Protein AF-A0A3D5D376-F1 (afdb_monomer_lite)

pLDDT: mean 80.41, std 18.82, range [37.81, 97.75]

Radius of gyration: 19.06 Å; chains: 1; bounding box: 31×36×79 Å

Foldseek 3Di:
DDDPPDPPPPPDPPDLAAPAAPDVQKGKFKKWKQDPVRDIFIWMWIARNVQQKTKTWTCDDPLHTKIKIKHFPAFDDADDDPDDPDDDDQDFDQPTKTWMWIFIDDPNDRFWTKIWIWTFTANPDRYHTFTFTKIWIQGPVRDTMIMTTDHD

Structure (mmCIF, N/CA/C/O backbone):
data_AF-A0A3D5D376-F1
#
_entry.id   AF-A0A3D5D376-F1
#
loop_
_atom_site.group_PDB
_atom_site.id
_atom_site.type_symbol
_atom_site.label_atom_id
_atom_site.label_alt_id
_atom_site.label_comp_id
_atom_site.label_asym_id
_atom_site.label_entity_id
_atom_site.label_seq_id
_atom_site.pdbx_PDB_ins_code
_atom_site.Cartn_x
_atom_site.Cartn_y
_atom_site.Cartn_z
_atom_site.occupancy
_atom_site.B_iso_or_equiv
_atom_site.auth_seq_id
_atom_site.auth_comp_id
_atom_site.auth_asym_id
_atom_site.auth_atom_id
_atom_site.pdbx_PDB_model_num
ATOM 1 N N . MET A 1 1 ? 10.642 1.152 -61.790 1.00 44.62 1 MET A N 1
ATOM 2 C CA . MET A 1 1 ? 11.315 0.657 -60.567 1.00 44.62 1 MET A CA 1
ATOM 3 C C . MET A 1 1 ? 11.741 1.846 -59.717 1.00 44.62 1 MET A C 1
ATOM 5 O O . MET A 1 1 ? 12.279 2.781 -60.286 1.00 44.62 1 MET A O 1
ATOM 9 N N . LYS A 1 2 ? 11.541 1.737 -58.393 1.00 44.62 2 LYS A N 1
ATOM 10 C CA . LYS A 1 2 ? 12.034 2.604 -57.300 1.00 44.62 2 LYS A CA 1
ATOM 11 C C . LYS A 1 2 ? 11.352 3.970 -57.130 1.00 44.62 2 LYS A C 1
ATOM 13 O O . LYS A 1 2 ? 11.760 4.940 -57.741 1.00 44.62 2 LYS A O 1
ATOM 18 N N . ASN A 1 3 ? 10.353 4.014 -56.243 1.00 42.44 3 ASN A N 1
ATOM 19 C CA . ASN A 1 3 ? 10.099 5.130 -55.314 1.00 42.44 3 ASN A CA 1
ATOM 20 C C . ASN A 1 3 ? 9.052 4.710 -54.266 1.00 42.44 3 ASN A C 1
ATOM 22 O O . ASN A 1 3 ? 7.953 5.244 -54.200 1.00 42.44 3 ASN A O 1
ATOM 26 N N . LEU A 1 4 ? 9.386 3.698 -53.461 1.00 47.09 4 LEU A N 1
ATOM 27 C CA . LEU A 1 4 ? 8.522 3.200 -52.382 1.00 47.09 4 LEU A CA 1
ATOM 28 C C . LEU A 1 4 ? 9.339 2.966 -51.099 1.00 47.09 4 LEU A C 1
ATOM 30 O O . LEU A 1 4 ? 9.273 1.909 -50.487 1.00 47.09 4 LEU A O 1
ATOM 34 N N . GLY A 1 5 ? 10.210 3.920 -50.756 1.00 47.53 5 GLY A N 1
ATOM 35 C CA . GLY A 1 5 ? 11.268 3.701 -49.761 1.00 47.53 5 GLY A CA 1
ATOM 36 C C . GLY A 1 5 ? 11.420 4.766 -48.680 1.00 47.53 5 GLY A C 1
ATOM 37 O O . GLY A 1 5 ? 12.464 4.786 -48.046 1.00 47.53 5 GLY A O 1
ATOM 38 N N . VAL A 1 6 ? 10.451 5.669 -48.477 1.00 48.50 6 VAL A N 1
ATOM 39 C CA . VAL A 1 6 ? 10.615 6.769 -47.492 1.00 48.50 6 VAL A CA 1
ATOM 40 C C . VAL A 1 6 ? 9.419 6.932 -46.537 1.00 48.50 6 VAL A C 1
ATOM 42 O O . VAL A 1 6 ? 9.438 7.771 -45.649 1.00 48.50 6 VAL A O 1
ATOM 45 N N . LEU A 1 7 ? 8.398 6.075 -46.624 1.00 41.75 7 LEU A N 1
ATOM 46 C CA . LEU A 1 7 ? 7.202 6.152 -45.766 1.00 41.75 7 LEU A CA 1
ATOM 47 C C . LEU A 1 7 ? 7.160 5.102 -44.643 1.00 41.75 7 LEU A C 1
ATOM 49 O O . LEU A 1 7 ? 6.105 4.843 -44.081 1.00 41.75 7 LEU A O 1
ATOM 53 N N . PHE A 1 8 ? 8.311 4.520 -44.290 1.00 42.66 8 PHE A N 1
ATOM 54 C CA . PHE A 1 8 ? 8.435 3.543 -43.195 1.00 42.66 8 PHE A CA 1
ATOM 55 C C . PHE A 1 8 ? 9.268 4.040 -42.002 1.00 42.66 8 PHE A C 1
ATOM 57 O O . PHE A 1 8 ? 9.640 3.254 -41.139 1.00 42.66 8 PHE A O 1
ATOM 64 N N . ALA A 1 9 ? 9.557 5.344 -41.932 1.00 44.47 9 ALA A N 1
ATOM 65 C CA . ALA A 1 9 ? 10.378 5.933 -40.869 1.00 44.47 9 ALA A CA 1
ATOM 66 C C . ALA A 1 9 ? 9.590 6.777 -39.844 1.00 44.47 9 ALA A C 1
ATOM 68 O O . ALA A 1 9 ? 10.200 7.398 -38.982 1.00 44.47 9 ALA A O 1
ATOM 69 N N . VAL A 1 10 ? 8.251 6.819 -39.913 1.00 45.31 10 VAL A N 1
ATOM 70 C CA . VAL A 1 10 ? 7.439 7.766 -39.110 1.00 45.31 10 VAL A CA 1
ATOM 71 C C . VAL A 1 10 ? 6.480 7.085 -38.113 1.00 45.31 10 VAL A C 1
ATOM 73 O O . VAL A 1 10 ? 5.807 7.767 -37.353 1.00 45.31 10 VAL A O 1
ATOM 76 N N . VAL A 1 11 ? 6.441 5.748 -38.012 1.00 42.16 11 VAL A N 1
ATOM 77 C CA . VAL A 1 11 ? 5.446 5.051 -37.156 1.00 42.16 11 VAL A CA 1
ATOM 78 C C . VAL A 1 11 ? 6.066 3.969 -36.260 1.00 42.16 11 VAL A C 1
ATOM 80 O O . VAL A 1 11 ? 5.558 2.859 -36.180 1.00 42.16 11 VAL A O 1
ATOM 83 N N . LEU A 1 12 ? 7.185 4.257 -35.587 1.00 43.09 12 LEU A N 1
ATOM 84 C CA . LEU A 1 12 ? 7.771 3.320 -34.604 1.00 43.09 12 LEU A CA 1
ATOM 85 C C . LEU A 1 12 ? 8.247 3.963 -33.289 1.00 43.09 12 LEU A C 1
ATOM 87 O O . LEU A 1 12 ? 8.945 3.320 -32.514 1.00 43.09 12 LEU A O 1
ATOM 91 N N . VAL A 1 13 ? 7.851 5.205 -32.987 1.00 44.69 13 VAL A N 1
ATOM 92 C CA . VAL A 1 13 ? 8.274 5.898 -31.743 1.00 44.69 13 VAL A CA 1
ATOM 93 C C . VAL A 1 13 ? 7.099 6.208 -30.799 1.00 44.69 13 VAL A C 1
ATOM 95 O O . VAL A 1 13 ? 7.254 6.890 -29.794 1.00 44.69 13 VAL A O 1
ATOM 98 N N . LEU A 1 14 ? 5.906 5.673 -31.071 1.00 45.06 14 LEU A N 1
ATOM 99 C CA . LEU A 1 14 ? 4.695 5.933 -30.284 1.00 45.06 14 LEU A CA 1
ATOM 100 C C . LEU A 1 14 ? 4.071 4.636 -29.754 1.00 45.06 14 LEU A C 1
ATOM 102 O O . LEU A 1 14 ? 2.992 4.279 -30.200 1.00 45.06 14 LEU A O 1
ATOM 106 N N . SER A 1 15 ? 4.734 3.934 -28.826 1.00 44.91 15 SER A N 1
ATOM 107 C CA . SER A 1 15 ? 4.069 3.002 -27.879 1.00 44.91 15 SER A CA 1
ATOM 108 C C . SER A 1 15 ? 5.063 2.265 -26.966 1.00 44.91 15 SER A C 1
ATOM 110 O O . SER A 1 15 ? 5.012 1.047 -26.832 1.00 44.91 15 SER A O 1
ATOM 112 N N . GLY A 1 16 ? 6.004 2.984 -26.351 1.00 45.19 16 GLY A N 1
ATOM 113 C CA . GLY A 1 16 ? 6.850 2.433 -25.281 1.00 45.19 16 GLY A CA 1
ATOM 114 C C . GLY A 1 16 ? 6.385 2.822 -23.877 1.00 45.19 16 GLY A C 1
ATOM 115 O O . GLY A 1 16 ? 7.131 2.648 -22.921 1.00 45.19 16 GLY A O 1
ATOM 116 N N . CYS A 1 17 ? 5.206 3.435 -23.741 1.00 54.09 17 CYS A N 1
ATOM 117 C CA . CYS A 1 17 ? 4.689 3.820 -22.437 1.00 54.09 17 CYS A CA 1
ATOM 118 C C . CYS A 1 17 ? 4.095 2.578 -21.776 1.00 54.09 17 CYS A C 1
ATOM 120 O O . CYS A 1 17 ? 3.090 2.041 -22.239 1.00 54.09 17 CYS A O 1
ATOM 122 N N . SER A 1 18 ? 4.729 2.126 -20.700 1.00 60.78 18 SER A N 1
ATOM 123 C CA . SER A 1 18 ? 4.144 1.187 -19.749 1.00 60.78 18 SER A CA 1
ATOM 124 C C . SER A 1 18 ? 2.707 1.599 -19.438 1.00 60.78 18 SER A C 1
ATOM 126 O O . SER A 1 18 ? 2.457 2.746 -19.065 1.00 60.78 18 SER A O 1
ATOM 128 N N . VAL A 1 19 ? 1.755 0.672 -19.593 1.00 71.88 19 VAL A N 1
ATOM 129 C CA . VAL A 1 19 ? 0.311 0.978 -19.502 1.00 71.88 19 VAL A CA 1
ATOM 130 C C . VAL A 1 19 ? -0.102 1.537 -18.144 1.00 71.88 19 VAL A C 1
ATOM 132 O O . VAL A 1 19 ? -1.181 2.102 -17.995 1.00 71.88 19 VAL A O 1
ATOM 135 N N . ASN A 1 20 ? 0.761 1.379 -17.147 1.00 82.12 20 ASN A N 1
ATOM 136 C CA . ASN A 1 20 ? 0.512 1.789 -15.787 1.00 82.12 20 ASN A CA 1
ATOM 137 C C . ASN A 1 20 ? 1.445 2.906 -15.293 1.00 82.12 20 ASN A C 1
ATOM 139 O O . ASN A 1 20 ? 1.392 3.254 -14.116 1.00 82.12 20 ASN A O 1
ATOM 143 N N . MET A 1 21 ? 2.281 3.487 -16.157 1.00 84.81 21 MET A N 1
ATOM 144 C CA . MET A 1 21 ? 3.110 4.639 -15.804 1.00 84.81 21 MET A CA 1
ATOM 145 C C . MET A 1 21 ? 2.293 5.927 -15.865 1.00 84.81 21 MET A C 1
ATOM 147 O O . MET A 1 21 ? 1.751 6.294 -16.904 1.00 84.81 21 MET A O 1
ATOM 151 N N . VAL A 1 22 ? 2.236 6.633 -14.739 1.00 86.12 22 VAL A N 1
ATOM 152 C CA . VAL A 1 22 ? 1.518 7.910 -14.605 1.00 86.12 22 VAL A CA 1
ATOM 153 C C . VAL A 1 22 ? 2.447 9.088 -14.902 1.00 86.12 22 VAL A C 1
ATOM 155 O O . VAL A 1 22 ? 2.040 10.090 -15.480 1.00 86.12 22 VAL A O 1
ATOM 158 N N . LYS A 1 23 ? 3.718 8.963 -14.516 1.00 86.31 23 LYS A N 1
ATOM 159 C CA . LYS A 1 23 ? 4.819 9.872 -14.861 1.00 86.31 23 LYS A CA 1
ATOM 160 C C . LYS A 1 23 ? 6.118 9.073 -14.861 1.00 86.31 23 LYS A C 1
ATOM 162 O O . LYS A 1 23 ? 6.149 7.977 -14.312 1.00 86.31 23 LYS A O 1
ATOM 167 N N . LEU A 1 24 ? 7.186 9.606 -15.449 1.00 84.25 24 LEU A N 1
ATOM 168 C CA . LEU A 1 24 ? 8.468 8.900 -15.512 1.00 84.25 24 LEU A CA 1
ATOM 169 C C . LEU A 1 24 ? 8.904 8.407 -14.119 1.00 84.25 24 LEU A C 1
ATOM 171 O O . LEU A 1 24 ? 8.991 9.197 -13.179 1.00 84.25 24 LEU A O 1
ATOM 175 N N . GLY A 1 25 ? 9.146 7.099 -14.003 1.00 83.12 25 GLY A N 1
ATOM 176 C CA . GLY A 1 25 ? 9.539 6.453 -12.749 1.00 83.12 25 GLY A CA 1
ATOM 177 C C . GLY A 1 25 ? 8.406 6.241 -11.742 1.00 83.12 25 GLY A C 1
ATOM 178 O O . GLY A 1 25 ? 8.675 5.696 -10.676 1.00 83.12 25 GLY A O 1
ATOM 179 N N . VAL A 1 26 ? 7.163 6.631 -12.059 1.00 88.69 26 VAL A N 1
ATOM 180 C CA . VAL A 1 26 ? 6.001 6.446 -11.182 1.00 88.69 26 VAL A CA 1
ATOM 181 C C . VAL A 1 26 ? 4.882 5.668 -11.849 1.00 88.69 26 VAL A C 1
ATOM 183 O O . VAL A 1 26 ? 4.338 6.063 -12.883 1.00 88.69 26 VAL A O 1
ATOM 186 N N . TYR A 1 27 ? 4.492 4.591 -11.185 1.00 88.50 27 TYR A N 1
ATOM 187 C CA . TYR A 1 27 ? 3.589 3.579 -11.702 1.00 88.50 27 TYR A CA 1
ATOM 188 C C . TYR A 1 27 ? 2.401 3.397 -10.770 1.00 88.50 27 TYR A C 1
ATOM 190 O O . TYR A 1 27 ? 2.539 3.504 -9.555 1.00 88.50 27 TYR A O 1
ATOM 198 N N . LYS A 1 28 ? 1.231 3.116 -11.333 1.00 91.38 28 LYS A N 1
ATOM 199 C CA . LYS A 1 28 ? 0.016 2.790 -10.591 1.00 91.38 28 LYS A CA 1
ATOM 200 C C . LYS A 1 28 ? -0.215 1.285 -10.631 1.00 91.38 28 LYS A C 1
ATOM 202 O O . LYS A 1 28 ? -0.135 0.670 -11.690 1.00 91.38 28 LYS A O 1
ATOM 207 N N . ASN A 1 29 ? -0.526 0.689 -9.491 1.00 90.81 29 ASN A N 1
ATOM 208 C CA . ASN A 1 29 ? -0.924 -0.707 -9.387 1.00 90.81 29 ASN A CA 1
ATOM 209 C C . ASN A 1 29 ? -2.181 -0.858 -8.517 1.00 90.81 29 ASN A C 1
ATOM 211 O O . ASN A 1 29 ? -2.582 0.083 -7.828 1.00 90.81 29 ASN A O 1
ATOM 215 N N . LYS A 1 30 ? -2.823 -2.027 -8.561 1.00 92.25 30 LYS A N 1
ATOM 216 C CA . LYS A 1 30 ? -3.944 -2.358 -7.677 1.00 92.25 30 LYS A CA 1
ATOM 217 C C . LYS A 1 30 ? -3.447 -2.819 -6.309 1.00 92.25 30 LYS A C 1
ATOM 219 O O . LYS A 1 30 ? -2.388 -3.435 -6.189 1.00 92.25 30 LYS A O 1
ATOM 224 N N . ALA A 1 31 ? -4.254 -2.528 -5.298 1.00 94.69 31 ALA A N 1
ATOM 225 C CA . ALA A 1 31 ? -4.094 -3.023 -3.941 1.00 94.69 31 ALA A CA 1
ATOM 226 C C . ALA A 1 31 ? -5.415 -3.636 -3.459 1.00 94.69 31 ALA A C 1
ATOM 228 O O . ALA A 1 31 ? -6.492 -3.251 -3.915 1.00 94.69 31 ALA A O 1
ATOM 229 N N . GLN A 1 32 ? -5.336 -4.580 -2.532 1.00 96.50 32 GLN A N 1
ATOM 230 C CA . GLN A 1 32 ? -6.481 -5.167 -1.842 1.00 96.50 32 GLN A CA 1
ATOM 231 C C . GLN A 1 32 ? -6.266 -5.062 -0.340 1.00 96.50 32 GLN A C 1
ATOM 233 O O . GLN A 1 32 ? -5.188 -5.389 0.145 1.00 96.50 32 GLN A O 1
ATOM 238 N N . LEU A 1 33 ? -7.292 -4.628 0.382 1.00 97.00 33 LEU A N 1
ATOM 239 C CA . LEU A 1 33 ? -7.366 -4.656 1.836 1.00 97.00 33 LEU A CA 1
ATOM 240 C C . LEU A 1 33 ? -8.448 -5.664 2.222 1.00 97.00 33 LEU A C 1
ATOM 242 O O . LEU A 1 33 ? -9.568 -5.585 1.719 1.00 97.00 33 LEU A O 1
ATOM 246 N N . ILE A 1 34 ? -8.125 -6.615 3.089 1.00 96.50 34 ILE A N 1
ATOM 247 C CA . ILE A 1 34 ? -9.060 -7.662 3.510 1.00 96.50 34 ILE A CA 1
ATOM 248 C C . ILE A 1 34 ? -9.588 -7.281 4.890 1.00 96.50 34 ILE A C 1
ATOM 250 O O . ILE A 1 34 ? -8.839 -7.264 5.865 1.00 96.50 34 ILE A O 1
ATOM 254 N N . GLY A 1 35 ? -10.870 -6.925 4.959 1.00 93.44 35 GLY A N 1
ATOM 255 C CA . GLY A 1 35 ? -11.527 -6.523 6.197 1.00 93.44 35 GLY A CA 1
ATOM 256 C C . GLY A 1 35 ? -11.578 -7.648 7.237 1.00 93.44 35 GLY A C 1
ATOM 257 O O . GLY A 1 35 ? -11.418 -8.821 6.895 1.00 93.44 35 GLY A O 1
ATOM 258 N N . PRO A 1 36 ? -11.853 -7.323 8.516 1.00 90.44 36 PRO A N 1
ATOM 259 C CA . PRO A 1 36 ? -11.997 -8.327 9.577 1.00 90.44 36 PRO A CA 1
ATOM 260 C C . PRO A 1 36 ? -13.099 -9.364 9.308 1.00 90.44 36 PRO A C 1
ATOM 262 O O . PRO A 1 36 ? -13.065 -10.465 9.847 1.00 90.44 36 PRO A O 1
ATOM 265 N N . ASP A 1 37 ? -14.088 -8.985 8.504 1.00 92.12 37 ASP A N 1
ATOM 266 C CA . ASP A 1 37 ? -15.215 -9.796 8.046 1.00 92.12 37 ASP A CA 1
ATOM 267 C C . ASP A 1 37 ? -14.893 -10.631 6.792 1.00 92.12 37 ASP A C 1
ATOM 269 O O . ASP A 1 37 ? -15.740 -11.383 6.318 1.00 92.12 37 ASP A O 1
ATOM 273 N N . GLY A 1 38 ? -13.679 -10.505 6.247 1.00 93.06 38 GLY A N 1
ATOM 274 C CA . GLY A 1 38 ? -13.254 -11.142 5.003 1.00 93.06 38 GLY A CA 1
ATOM 275 C C . GLY A 1 38 ? -13.659 -10.385 3.735 1.00 93.06 38 GLY A C 1
ATOM 276 O O . GLY A 1 38 ? -13.310 -10.826 2.640 1.00 93.06 38 GLY A O 1
ATOM 277 N N . THR A 1 39 ? -14.352 -9.247 3.847 1.00 96.56 39 THR A N 1
ATOM 278 C CA . THR A 1 39 ? -14.709 -8.421 2.687 1.00 96.56 39 THR A CA 1
ATOM 279 C C . THR A 1 39 ? -13.447 -7.839 2.050 1.00 96.56 39 THR A C 1
ATOM 281 O O . THR A 1 39 ? -12.576 -7.308 2.741 1.00 96.56 39 THR A O 1
ATOM 284 N N . VAL A 1 40 ? -13.338 -7.929 0.722 1.00 96.44 40 VAL A N 1
ATOM 285 C CA . VAL A 1 40 ? -12.188 -7.416 -0.034 1.00 96.44 40 VAL A CA 1
ATOM 286 C C . VAL A 1 40 ? -12.482 -6.009 -0.539 1.00 96.44 40 VAL A C 1
ATOM 288 O O . VAL A 1 40 ? -13.387 -5.804 -1.345 1.00 96.44 40 VAL A O 1
ATOM 291 N N . TYR A 1 41 ? -11.665 -5.054 -0.113 1.00 96.62 41 TYR A N 1
ATOM 292 C CA . TYR A 1 41 ? -11.727 -3.657 -0.523 1.00 96.62 41 TYR A CA 1
ATOM 293 C C . TYR A 1 41 ? -10.611 -3.378 -1.526 1.00 96.62 41 TYR A C 1
ATOM 295 O O . TYR A 1 41 ? -9.429 -3.579 -1.233 1.00 96.62 41 TYR A O 1
ATOM 303 N N . VAL A 1 42 ? -10.978 -2.946 -2.731 1.00 96.12 42 VAL A N 1
ATOM 304 C CA . VAL A 1 42 ? -10.020 -2.705 -3.816 1.00 96.12 42 VAL A CA 1
ATOM 305 C C . VAL A 1 42 ? -9.575 -1.250 -3.792 1.00 96.12 42 VAL A C 1
ATOM 307 O O . VAL A 1 42 ? -10.387 -0.330 -3.765 1.00 96.12 42 VAL A O 1
ATOM 310 N N . GLY A 1 43 ? -8.266 -1.054 -3.831 1.00 95.69 43 GLY A N 1
ATOM 311 C CA . GLY A 1 43 ? -7.625 0.248 -3.851 1.00 95.69 43 GLY A CA 1
ATOM 312 C C . GLY A 1 43 ? -6.544 0.332 -4.914 1.00 95.69 43 GLY A C 1
ATOM 313 O O . GLY A 1 43 ? -6.438 -0.499 -5.826 1.00 95.69 43 GLY A O 1
ATOM 314 N N . SER A 1 44 ? -5.708 1.350 -4.783 1.00 95.00 44 SER A N 1
ATOM 315 C CA . SER A 1 44 ? -4.546 1.532 -5.637 1.00 95.00 44 SER A CA 1
ATOM 316 C C . SER A 1 44 ? -3.307 1.895 -4.840 1.00 95.00 44 SER A C 1
ATOM 318 O O . SER A 1 44 ? -3.390 2.456 -3.751 1.00 95.00 44 SER A O 1
ATOM 320 N N . ILE A 1 45 ? -2.158 1.564 -5.412 1.00 93.62 45 ILE A N 1
ATOM 321 C CA . ILE A 1 45 ? -0.847 1.969 -4.930 1.00 93.62 45 ILE A CA 1
ATOM 322 C C . ILE A 1 45 ? -0.113 2.685 -6.065 1.00 93.62 45 ILE A C 1
ATOM 324 O O . ILE A 1 45 ? -0.020 2.177 -7.183 1.00 93.62 45 ILE A O 1
ATOM 328 N N . LEU A 1 46 ? 0.379 3.886 -5.793 1.00 93.25 46 LEU A N 1
ATOM 329 C CA . LEU A 1 46 ? 1.349 4.591 -6.619 1.00 93.25 46 LEU A CA 1
ATOM 330 C C . LEU A 1 46 ? 2.745 4.249 -6.127 1.00 93.25 46 LEU A C 1
ATOM 332 O O . LEU A 1 46 ? 2.984 4.213 -4.927 1.00 93.25 46 LEU A O 1
ATOM 336 N N . ILE A 1 47 ? 3.662 4.006 -7.051 1.00 88.62 47 ILE A N 1
ATOM 337 C CA . ILE A 1 47 ? 5.008 3.512 -6.772 1.00 88.62 47 ILE A CA 1
ATOM 338 C C . ILE A 1 47 ? 5.980 4.400 -7.504 1.00 88.62 47 ILE A C 1
ATOM 340 O O . ILE A 1 47 ? 5.935 4.451 -8.727 1.00 88.62 47 ILE A O 1
ATOM 344 N N . ASN A 1 48 ? 6.867 5.061 -6.781 1.00 89.56 48 ASN A N 1
ATOM 345 C CA . ASN A 1 48 ? 7.999 5.762 -7.345 1.00 89.56 48 ASN A CA 1
ATOM 346 C C . ASN A 1 48 ? 9.247 4.880 -7.241 1.00 89.56 48 ASN A C 1
ATOM 348 O O . ASN A 1 48 ? 9.834 4.727 -6.174 1.00 89.56 48 ASN A O 1
ATOM 352 N N . ASP A 1 49 ? 9.654 4.298 -8.367 1.00 82.94 49 ASP A N 1
ATOM 353 C CA . ASP A 1 49 ? 10.804 3.385 -8.469 1.00 82.94 49 ASP A CA 1
ATOM 354 C C . ASP A 1 49 ? 12.146 4.101 -8.195 1.00 82.94 49 ASP A C 1
ATOM 356 O O . ASP A 1 49 ? 13.141 3.492 -7.788 1.00 82.94 49 ASP A O 1
ATOM 360 N N . ILE A 1 50 ? 12.169 5.429 -8.367 1.00 83.94 50 ILE A N 1
ATOM 361 C CA . ILE A 1 50 ? 13.356 6.259 -8.139 1.00 83.94 50 ILE A CA 1
ATOM 362 C C . ILE A 1 50 ? 13.545 6.521 -6.640 1.00 83.94 50 ILE A C 1
ATOM 364 O O . ILE A 1 50 ? 14.634 6.289 -6.115 1.00 83.94 50 ILE A O 1
ATOM 368 N N . SER A 1 51 ? 12.504 6.989 -5.943 1.00 87.25 51 SER A N 1
ATOM 369 C CA . SER A 1 51 ? 12.569 7.312 -4.505 1.00 87.25 51 SER A CA 1
ATOM 370 C C . SER A 1 51 ? 12.200 6.156 -3.576 1.00 87.25 51 SER A C 1
ATOM 372 O O . SER A 1 51 ? 12.418 6.271 -2.374 1.00 87.25 51 SER A O 1
ATOM 374 N N . ASN A 1 52 ? 11.714 5.029 -4.102 1.00 86.12 52 ASN A N 1
ATOM 375 C CA . ASN A 1 52 ? 11.222 3.885 -3.323 1.00 86.12 52 ASN A CA 1
ATOM 376 C C . ASN A 1 52 ? 10.105 4.241 -2.331 1.00 86.12 52 ASN A C 1
ATOM 378 O O . ASN A 1 52 ? 10.074 3.756 -1.198 1.00 86.12 52 ASN A O 1
ATOM 382 N N . ASP A 1 53 ? 9.194 5.103 -2.757 1.00 90.75 53 ASP A N 1
ATOM 383 C CA . ASP A 1 53 ? 8.047 5.542 -1.973 1.00 90.75 53 ASP A CA 1
ATOM 384 C C . ASP A 1 53 ? 6.792 5.628 -2.843 1.00 90.75 53 ASP A C 1
ATOM 386 O O . ASP A 1 53 ? 6.799 5.298 -4.032 1.00 90.75 53 ASP A O 1
ATOM 390 N N . GLY A 1 54 ? 5.694 6.066 -2.244 1.00 92.81 54 GLY A N 1
ATOM 391 C CA . GLY A 1 54 ? 4.507 6.445 -2.986 1.00 92.81 54 GLY A CA 1
ATOM 392 C C . GLY A 1 54 ? 3.290 6.583 -2.094 1.00 92.81 54 GLY A C 1
ATOM 393 O O . GLY A 1 54 ? 3.405 6.911 -0.912 1.00 92.81 54 GLY A O 1
ATOM 394 N N . ASP A 1 55 ? 2.120 6.330 -2.668 1.00 95.69 55 ASP A N 1
ATOM 395 C CA . ASP A 1 55 ? 0.830 6.564 -2.025 1.00 95.69 55 ASP A CA 1
ATOM 396 C C . ASP A 1 55 ? -0.057 5.320 -2.156 1.00 95.69 55 ASP A C 1
ATOM 398 O O . ASP A 1 55 ? -0.043 4.649 -3.183 1.00 95.69 55 ASP A O 1
ATOM 402 N N . ILE A 1 56 ? -0.807 4.992 -1.109 1.00 96.50 56 ILE A N 1
ATOM 403 C CA . ILE A 1 56 ? -1.803 3.918 -1.072 1.00 96.50 56 ILE A CA 1
ATOM 404 C C . ILE A 1 56 ? -3.157 4.561 -0.802 1.00 96.50 56 ILE A C 1
ATOM 406 O O . ILE A 1 56 ? -3.281 5.368 0.120 1.00 96.50 56 ILE A O 1
ATOM 410 N N . GLU A 1 57 ? -4.171 4.183 -1.575 1.00 97.19 57 GLU A N 1
ATOM 411 C CA . GLU A 1 57 ? -5.517 4.747 -1.483 1.00 97.19 57 GLU A CA 1
ATOM 412 C C . GLU A 1 57 ? -6.590 3.658 -1.593 1.00 97.19 57 GLU A C 1
ATOM 414 O O . GLU A 1 57 ? -6.538 2.815 -2.492 1.00 97.19 57 GLU A O 1
ATOM 419 N N . PHE A 1 58 ? -7.594 3.720 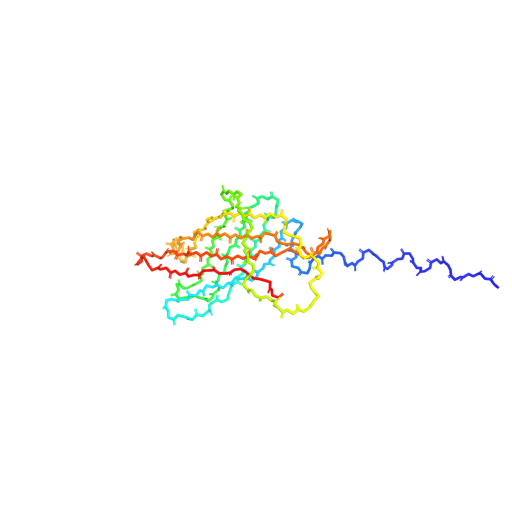-0.716 1.00 97.25 58 PHE A N 1
ATOM 420 C CA . PHE A 1 58 ? -8.833 2.945 -0.796 1.00 97.25 58 PHE A CA 1
ATOM 421 C C . PHE A 1 58 ? -10.015 3.907 -0.659 1.00 97.25 58 PHE A C 1
ATOM 423 O O . PHE A 1 58 ? -10.204 4.513 0.396 1.00 97.25 58 PHE A O 1
ATOM 430 N N . GLU A 1 59 ? -10.806 4.061 -1.721 1.00 95.31 59 GLU A N 1
ATOM 431 C CA . GLU A 1 59 ? -11.989 4.938 -1.700 1.00 95.31 59 GLU A CA 1
ATOM 432 C C . GLU A 1 59 ? -13.105 4.355 -0.826 1.00 95.31 59 GLU A C 1
ATOM 434 O O . GLU A 1 59 ? -13.754 5.080 -0.074 1.00 95.31 59 GLU A O 1
ATOM 439 N N . GLU A 1 60 ? -13.271 3.034 -0.875 1.00 93.50 60 GLU A N 1
ATOM 440 C CA . GLU A 1 60 ? -14.254 2.292 -0.094 1.00 93.50 60 GLU A CA 1
ATOM 441 C C . GLU A 1 60 ? -13.521 1.354 0.866 1.00 93.50 60 GLU A C 1
ATOM 443 O O . GLU A 1 60 ? -12.763 0.483 0.443 1.00 93.50 60 GLU A O 1
ATOM 448 N N . SER A 1 61 ? -13.711 1.552 2.171 1.00 94.06 61 SER A N 1
ATOM 449 C CA . SER A 1 61 ? -13.150 0.696 3.218 1.00 94.06 61 SER A CA 1
ATOM 450 C C . SER A 1 61 ? -14.034 0.730 4.471 1.00 94.06 61 SER A C 1
ATOM 452 O O . SER A 1 61 ? -14.802 1.685 4.648 1.00 94.06 61 SER A O 1
ATOM 454 N N . PRO A 1 62 ? -13.898 -0.236 5.399 1.00 91.88 62 PRO A N 1
ATOM 455 C CA . PRO A 1 62 ? -14.684 -0.250 6.631 1.00 91.88 62 PRO A CA 1
ATOM 456 C C . PRO A 1 62 ? -14.280 0.878 7.599 1.00 91.88 62 PRO A C 1
ATOM 458 O O . PRO A 1 62 ? -14.959 1.115 8.594 1.00 91.88 62 PRO A O 1
ATOM 461 N N . TYR A 1 63 ? -13.194 1.596 7.299 1.00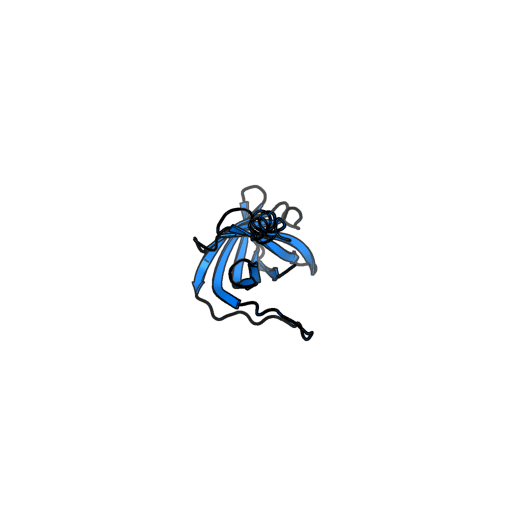 92.25 63 TYR A N 1
ATOM 462 C CA . TYR A 1 63 ? -12.700 2.749 8.048 1.00 92.25 63 TYR A CA 1
ATOM 463 C C . TYR A 1 63 ? -13.043 4.091 7.365 1.00 92.25 63 TYR A C 1
ATOM 465 O O . TYR A 1 63 ? -12.635 5.147 7.846 1.00 92.25 63 TYR A O 1
ATOM 473 N N . GLY A 1 64 ? -13.784 4.068 6.248 1.00 93.50 64 GLY A N 1
ATOM 474 C CA . GLY A 1 64 ? -13.991 5.211 5.352 1.00 93.50 64 GLY A CA 1
ATOM 475 C C . GLY A 1 64 ? -12.904 5.316 4.277 1.00 93.50 64 GLY A C 1
ATOM 476 O O . GLY A 1 64 ? -12.136 4.377 4.070 1.00 93.50 64 GLY A O 1
ATOM 477 N N . LYS A 1 65 ? -12.823 6.458 3.585 1.00 97.06 65 LYS A N 1
ATOM 478 C CA . LYS A 1 65 ? -11.756 6.703 2.605 1.00 97.06 65 LYS A CA 1
ATOM 479 C C . LYS A 1 65 ? -10.391 6.679 3.298 1.00 97.06 65 LYS A C 1
ATOM 481 O O . LYS A 1 65 ? -10.149 7.478 4.203 1.00 97.06 65 LYS A O 1
ATOM 486 N N . LEU A 1 66 ? -9.511 5.789 2.848 1.00 97.75 66 LEU A N 1
ATOM 487 C CA . LEU A 1 66 ? -8.146 5.644 3.342 1.00 97.75 66 LEU A CA 1
ATOM 488 C C . LEU A 1 66 ? -7.156 6.210 2.333 1.00 97.75 66 LEU A C 1
ATOM 490 O O . LEU A 1 66 ? -7.219 5.886 1.149 1.00 97.75 66 LEU A O 1
ATOM 494 N N . ALA A 1 67 ? -6.196 6.986 2.821 1.00 97.56 67 ALA A N 1
ATOM 495 C CA . ALA A 1 67 ? -5.033 7.402 2.051 1.00 97.56 67 ALA A CA 1
ATOM 496 C C . ALA A 1 67 ? -3.788 7.406 2.939 1.00 97.56 67 ALA A C 1
ATOM 498 O O . ALA A 1 67 ? -3.861 7.753 4.119 1.00 97.56 67 ALA A O 1
ATOM 499 N N . GLY A 1 68 ? -2.633 7.045 2.394 1.00 96.50 68 GLY A N 1
ATOM 500 C CA . GLY A 1 68 ? -1.391 7.068 3.153 1.00 96.50 68 GLY A CA 1
ATOM 501 C C . GLY A 1 68 ? -0.160 7.015 2.275 1.00 96.50 68 GLY A C 1
ATOM 502 O O . GLY A 1 68 ? -0.172 6.426 1.198 1.00 96.50 68 GLY A O 1
ATOM 503 N N . LYS A 1 69 ? 0.927 7.614 2.761 1.00 94.69 69 LYS A N 1
ATOM 504 C CA . LYS A 1 69 ? 2.238 7.454 2.135 1.00 94.69 69 LYS A CA 1
ATOM 505 C C . LYS A 1 69 ? 2.838 6.125 2.531 1.00 94.69 69 LYS A C 1
ATOM 507 O O . LYS A 1 69 ? 2.681 5.685 3.673 1.00 94.69 69 LYS A O 1
ATOM 512 N N . TRP A 1 70 ? 3.537 5.504 1.601 1.00 91.19 70 TRP A N 1
ATOM 513 C CA . TRP A 1 70 ? 4.317 4.312 1.864 1.00 91.19 70 TRP A CA 1
ATOM 514 C C . TRP A 1 70 ? 5.778 4.576 1.521 1.00 91.19 70 TRP A C 1
ATOM 516 O O . TRP A 1 70 ? 6.093 5.384 0.646 1.00 91.19 70 TRP A O 1
ATOM 526 N N . THR A 1 71 ? 6.685 3.925 2.239 1.00 88.44 71 THR A N 1
ATOM 527 C CA . THR A 1 71 ? 8.125 4.074 2.010 1.00 88.44 71 THR A CA 1
ATOM 528 C C . THR A 1 71 ? 8.812 2.736 2.217 1.00 88.44 71 THR A C 1
ATOM 530 O O . THR A 1 71 ? 8.552 2.051 3.210 1.00 88.44 71 THR A O 1
ATOM 533 N N . ALA A 1 72 ? 9.688 2.358 1.288 1.00 85.81 72 ALA A N 1
ATOM 534 C CA . ALA A 1 72 ? 10.583 1.229 1.474 1.00 85.81 72 ALA A CA 1
ATOM 535 C C . ALA A 1 72 ? 11.597 1.560 2.575 1.00 85.81 72 ALA A C 1
ATOM 537 O O . ALA A 1 72 ? 12.308 2.561 2.511 1.00 85.81 72 ALA A O 1
ATOM 538 N N . THR A 1 73 ? 11.684 0.711 3.589 1.00 83.12 73 THR A N 1
ATOM 539 C CA . THR A 1 73 ? 12.598 0.889 4.722 1.00 83.12 73 THR A CA 1
ATOM 540 C C . THR A 1 73 ? 13.895 0.108 4.554 1.00 83.12 73 THR A C 1
ATOM 542 O O . THR A 1 73 ? 14.909 0.463 5.149 1.00 83.12 73 THR A O 1
ATOM 545 N N . SER A 1 74 ? 13.877 -0.976 3.779 1.00 79.00 74 SER A N 1
ATOM 546 C CA . SER A 1 74 ? 15.038 -1.844 3.587 1.00 79.00 74 SER A CA 1
ATOM 547 C C . SER A 1 74 ? 14.885 -2.732 2.357 1.00 79.00 74 SER A C 1
ATOM 549 O O . SER A 1 74 ? 13.771 -3.028 1.920 1.00 79.00 74 SER A O 1
ATOM 551 N N . ALA A 1 75 ? 16.016 -3.203 1.827 1.00 79.81 75 ALA A N 1
ATOM 552 C CA . ALA A 1 75 ? 16.023 -4.309 0.878 1.00 79.81 75 ALA A CA 1
ATOM 553 C C . ALA A 1 75 ? 15.512 -5.592 1.557 1.00 79.81 75 ALA A C 1
ATOM 555 O O . ALA A 1 75 ? 15.773 -5.829 2.739 1.00 79.81 75 ALA A O 1
ATOM 556 N N . ALA A 1 76 ? 14.792 -6.419 0.805 1.00 73.56 76 ALA A N 1
ATOM 557 C CA . ALA A 1 76 ? 14.255 -7.692 1.269 1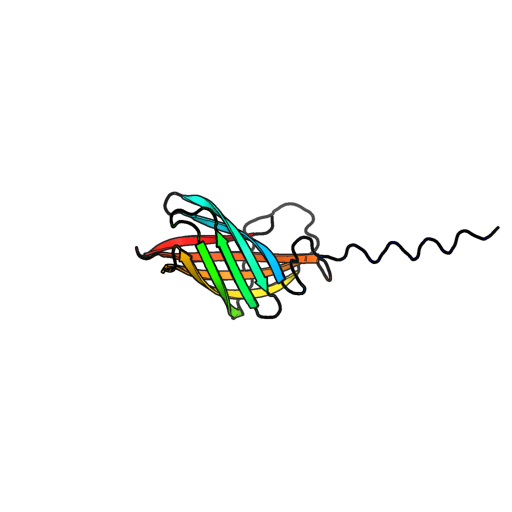.00 73.56 76 ALA A CA 1
ATOM 558 C C . ALA A 1 76 ? 14.607 -8.824 0.299 1.00 73.56 76 ALA A C 1
ATOM 560 O O . ALA A 1 76 ? 14.980 -8.584 -0.849 1.00 73.56 76 ALA A O 1
ATOM 561 N N . ALA A 1 77 ? 14.470 -10.068 0.763 1.00 72.62 77 ALA A N 1
ATOM 562 C CA . ALA A 1 77 ? 14.442 -11.210 -0.141 1.00 72.62 77 ALA A CA 1
ATOM 563 C C . ALA A 1 77 ? 13.177 -11.138 -1.024 1.00 72.62 77 ALA A C 1
ATOM 565 O O . ALA A 1 77 ? 12.135 -10.700 -0.521 1.00 72.62 77 ALA A O 1
ATOM 566 N N . PRO A 1 78 ? 13.242 -11.565 -2.299 1.00 72.44 78 PRO A N 1
ATOM 567 C CA . PRO A 1 78 ? 12.076 -11.589 -3.173 1.00 72.44 78 PRO A CA 1
ATOM 568 C C . PRO A 1 78 ? 10.927 -12.393 -2.562 1.00 72.44 78 PRO A C 1
ATOM 570 O O . PRO A 1 78 ? 11.130 -13.500 -2.060 1.00 72.44 78 PRO A O 1
ATOM 573 N N . VAL A 1 79 ? 9.717 -11.845 -2.619 1.00 67.56 79 VAL A N 1
ATOM 574 C CA . VAL A 1 79 ? 8.498 -12.540 -2.192 1.00 67.56 79 VAL A CA 1
ATOM 575 C C . VAL A 1 79 ? 8.096 -13.539 -3.279 1.00 67.56 79 VAL A C 1
ATOM 577 O O . VAL A 1 79 ? 8.023 -13.180 -4.453 1.00 67.56 79 VAL A O 1
ATOM 580 N N . ALA A 1 80 ? 7.865 -14.802 -2.911 1.00 64.06 80 ALA A N 1
ATOM 581 C CA . ALA A 1 80 ? 7.422 -15.823 -3.857 1.00 64.06 80 ALA A CA 1
ATOM 582 C C . ALA A 1 80 ? 5.964 -15.574 -4.278 1.00 64.06 80 ALA A C 1
ATOM 584 O O . ALA A 1 80 ? 5.100 -15.310 -3.445 1.00 64.06 80 ALA A O 1
ATOM 585 N N . ARG A 1 81 ? 5.682 -15.694 -5.578 1.00 61.47 81 ARG A N 1
ATOM 586 C CA . ARG A 1 81 ? 4.325 -15.586 -6.128 1.00 61.47 81 ARG A CA 1
ATOM 587 C C . ARG A 1 81 ? 3.481 -16.759 -5.613 1.00 61.47 81 ARG A C 1
ATOM 589 O O . ARG A 1 81 ? 3.863 -17.913 -5.806 1.00 61.47 81 ARG A O 1
ATOM 596 N N . ALA A 1 82 ? 2.319 -16.499 -5.020 1.00 48.12 82 ALA A N 1
ATOM 597 C CA . ALA A 1 82 ? 1.331 -17.549 -4.790 1.00 48.12 82 ALA A CA 1
ATOM 598 C C . ALA A 1 82 ? 0.660 -17.912 -6.133 1.00 48.12 82 ALA A C 1
ATOM 600 O O . ALA A 1 82 ? -0.324 -17.299 -6.519 1.00 48.12 82 ALA A O 1
ATOM 601 N N . GLY A 1 83 ? 1.252 -18.868 -6.859 1.00 44.06 83 GLY A N 1
ATOM 602 C CA . GLY A 1 83 ? 0.630 -19.661 -7.930 1.00 44.06 83 GLY A CA 1
ATOM 603 C C . GLY A 1 83 ? 0.202 -18.943 -9.219 1.00 44.06 83 GLY A C 1
ATOM 604 O O . GLY A 1 83 ? -0.885 -18.389 -9.303 1.00 44.06 83 GLY A O 1
ATOM 605 N N . ALA A 1 84 ? 0.982 -19.121 -10.287 1.00 38.84 84 ALA A N 1
ATOM 606 C CA . ALA A 1 84 ? 0.440 -19.241 -11.643 1.00 38.84 84 ALA A CA 1
ATOM 607 C C . ALA A 1 84 ? 1.179 -20.391 -12.338 1.00 38.84 84 ALA A C 1
ATOM 609 O O . ALA A 1 84 ? 2.218 -20.206 -12.967 1.00 38.84 84 ALA A O 1
ATOM 610 N N . ALA A 1 85 ? 0.672 -21.606 -12.134 1.00 42.94 85 ALA A N 1
ATOM 611 C CA . ALA A 1 85 ? 0.976 -22.739 -12.990 1.00 42.94 85 ALA A CA 1
ATOM 612 C C . ALA A 1 85 ? 0.129 -22.585 -14.255 1.00 42.94 85 ALA A C 1
ATOM 614 O O . ALA A 1 85 ? -0.905 -23.222 -14.366 1.00 42.94 85 ALA A O 1
ATOM 615 N N . ASP A 1 86 ? 0.507 -21.672 -15.145 1.00 37.81 86 ASP A N 1
ATOM 616 C CA . ASP A 1 86 ? 0.108 -21.746 -16.546 1.00 37.81 86 ASP A CA 1
ATOM 617 C C . ASP A 1 86 ? 0.995 -20.853 -17.411 1.00 37.81 86 ASP A C 1
ATOM 619 O O . ASP A 1 86 ? 1.595 -19.875 -16.966 1.00 37.81 86 ASP A O 1
ATOM 623 N N . ALA A 1 87 ? 1.154 -21.314 -18.641 1.00 43.31 87 ALA A N 1
ATOM 624 C CA . ALA A 1 87 ? 2.241 -21.026 -19.551 1.00 43.31 87 ALA A CA 1
ATOM 625 C C . ALA A 1 87 ? 2.397 -19.548 -19.962 1.00 43.31 87 ALA A C 1
ATOM 627 O O . ALA A 1 87 ? 1.439 -18.789 -20.048 1.00 43.31 87 ALA A O 1
ATOM 628 N N . GLN A 1 88 ? 3.640 -19.222 -20.342 1.00 40.25 88 GLN A N 1
ATOM 629 C CA . GLN A 1 88 ? 4.085 -18.001 -21.031 1.00 40.25 88 GLN A CA 1
ATOM 630 C C . GLN A 1 88 ? 4.128 -16.714 -20.190 1.00 40.25 88 GLN A C 1
ATOM 632 O O . GLN A 1 88 ? 3.597 -15.673 -20.570 1.00 40.25 88 GLN A O 1
ATOM 637 N N . ALA A 1 89 ? 4.884 -16.738 -19.090 1.00 45.66 89 ALA A N 1
ATOM 638 C CA . ALA A 1 89 ? 5.451 -15.506 -18.554 1.00 45.66 89 ALA A CA 1
ATOM 639 C C . ALA A 1 89 ? 6.610 -15.063 -19.463 1.00 45.66 89 ALA A C 1
ATOM 641 O O . ALA A 1 89 ? 7.686 -15.652 -19.447 1.00 45.66 89 ALA A O 1
ATOM 642 N N . VAL A 1 90 ? 6.394 -14.026 -20.271 1.00 49.09 90 VAL A N 1
ATOM 643 C CA . VAL A 1 90 ? 7.493 -13.135 -20.673 1.00 49.09 90 VAL A CA 1
ATOM 644 C C . VAL A 1 90 ? 8.195 -12.730 -19.375 1.00 49.09 90 VAL A C 1
ATOM 646 O O . VAL A 1 90 ? 7.514 -12.212 -18.492 1.00 49.09 90 VAL A O 1
ATOM 649 N N . ASP A 1 91 ? 9.484 -13.060 -19.230 1.00 53.66 91 ASP A N 1
ATOM 650 C CA . ASP A 1 91 ? 10.248 -12.986 -17.974 1.00 53.66 91 ASP A CA 1
ATOM 651 C C . ASP A 1 91 ? 9.957 -11.696 -17.191 1.00 53.66 91 ASP A C 1
ATOM 653 O O . ASP A 1 91 ? 10.499 -10.627 -17.485 1.00 53.66 91 ASP A O 1
ATOM 657 N N . ALA A 1 92 ? 9.089 -11.788 -16.179 1.00 59.91 92 ALA A N 1
ATOM 658 C CA . ALA A 1 92 ? 8.904 -10.716 -15.218 1.00 59.91 92 ALA A CA 1
ATOM 659 C C . ALA A 1 92 ? 10.191 -10.641 -14.395 1.00 59.91 92 ALA A C 1
ATOM 661 O O . ALA A 1 92 ? 10.468 -11.503 -13.559 1.00 59.91 92 ALA A O 1
ATOM 662 N N . VAL A 1 93 ? 11.014 -9.631 -14.665 1.00 71.69 93 VAL A N 1
ATOM 663 C CA . VAL A 1 93 ? 12.277 -9.458 -13.952 1.00 71.69 93 VAL A CA 1
ATOM 664 C C . VAL A 1 93 ? 11.964 -8.777 -12.630 1.00 71.69 93 VAL A C 1
ATOM 666 O O . VAL A 1 93 ? 11.491 -7.636 -12.609 1.00 71.69 93 VAL A O 1
ATOM 669 N N . VAL A 1 94 ? 12.246 -9.463 -11.520 1.00 73.50 94 VAL A N 1
ATOM 670 C CA . VAL A 1 94 ? 12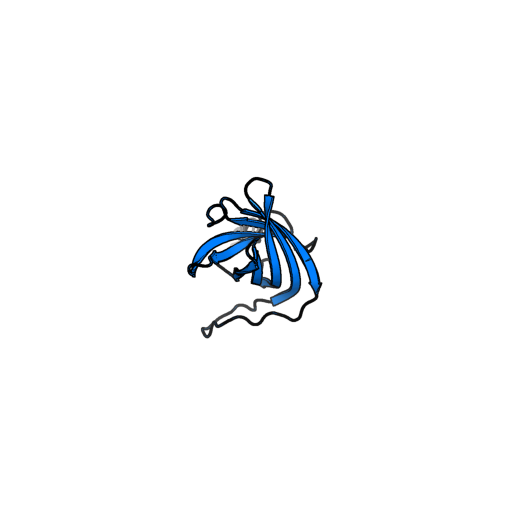.275 -8.830 -10.197 1.00 73.50 94 VAL A CA 1
ATOM 671 C C . VAL A 1 94 ? 13.387 -7.786 -10.223 1.00 73.50 94 VAL A C 1
ATOM 673 O O . VAL A 1 94 ? 14.570 -8.119 -10.252 1.00 73.50 94 VAL A O 1
ATOM 676 N N . ARG A 1 95 ? 13.006 -6.509 -10.247 1.00 75.06 95 ARG A N 1
ATOM 677 C CA . ARG A 1 95 ? 13.943 -5.380 -10.288 1.00 75.06 95 ARG A CA 1
ATOM 678 C C . ARG A 1 95 ? 14.474 -5.064 -8.899 1.00 75.06 95 ARG A C 1
ATOM 680 O O . ARG A 1 95 ? 15.650 -4.750 -8.732 1.00 75.06 95 ARG A O 1
ATOM 687 N N . ARG A 1 96 ? 13.594 -5.126 -7.899 1.00 81.56 96 ARG A N 1
ATOM 688 C CA . ARG A 1 96 ? 13.900 -4.812 -6.502 1.00 81.56 96 ARG A CA 1
ATOM 689 C C . ARG A 1 96 ? 12.914 -5.534 -5.595 1.00 81.56 96 ARG A C 1
ATOM 691 O O . ARG A 1 96 ? 11.753 -5.669 -5.951 1.00 81.56 96 ARG A O 1
ATOM 698 N N . ALA A 1 97 ? 13.360 -5.953 -4.421 1.00 86.00 97 ALA A N 1
ATOM 699 C CA . ALA A 1 97 ? 12.490 -6.442 -3.360 1.00 86.00 97 ALA A CA 1
ATOM 700 C C . ALA A 1 97 ? 12.750 -5.620 -2.097 1.00 86.00 97 ALA A C 1
ATOM 702 O O . ALA A 1 97 ? 13.906 -5.337 -1.763 1.00 86.00 97 ALA A O 1
ATOM 703 N N . TYR A 1 98 ? 11.688 -5.200 -1.416 1.00 85.88 98 TYR A N 1
ATOM 704 C CA . TYR A 1 98 ? 11.778 -4.340 -0.242 1.00 85.88 98 TYR A CA 1
ATOM 705 C C . TYR A 1 98 ? 10.792 -4.738 0.851 1.00 85.88 98 TYR A C 1
ATOM 707 O O . TYR A 1 98 ? 9.777 -5.390 0.611 1.00 85.88 98 TYR A O 1
ATOM 715 N N . SER A 1 99 ? 11.098 -4.305 2.070 1.00 89.44 99 SER A N 1
ATOM 716 C CA . SER A 1 99 ? 10.106 -4.139 3.134 1.00 89.44 99 SER A CA 1
ATOM 717 C C . SER A 1 99 ? 9.771 -2.659 3.257 1.00 89.44 99 SER A C 1
ATOM 719 O O . SER A 1 99 ? 10.640 -1.814 3.036 1.00 89.44 99 SER A O 1
ATOM 721 N N . GLY A 1 100 ? 8.527 -2.336 3.587 1.00 90.25 100 GLY A N 1
ATOM 722 C CA . GLY A 1 100 ? 8.082 -0.959 3.728 1.00 90.25 100 GLY A CA 1
ATOM 723 C C . GLY A 1 100 ? 7.010 -0.789 4.788 1.00 90.25 100 GLY A C 1
ATOM 724 O O . GLY A 1 100 ? 6.418 -1.757 5.269 1.00 90.25 100 GLY A O 1
ATOM 725 N N . LYS A 1 101 ? 6.791 0.475 5.146 1.00 93.88 101 LYS A N 1
ATOM 726 C CA . LYS A 1 101 ? 5.783 0.895 6.118 1.00 93.88 101 LYS A CA 1
ATOM 727 C C . LYS A 1 101 ? 4.840 1.922 5.516 1.00 93.88 101 LYS A C 1
ATOM 729 O O . LYS A 1 101 ? 5.232 2.691 4.637 1.00 93.88 101 LYS A O 1
ATOM 734 N N . SER A 1 102 ? 3.609 1.953 6.011 1.00 95.12 102 SER A N 1
ATOM 735 C CA . SER A 1 102 ? 2.632 2.991 5.684 1.00 95.12 102 SER A CA 1
ATOM 736 C C . SER A 1 102 ? 1.698 3.264 6.857 1.00 95.12 102 SER A C 1
ATOM 738 O O . SER A 1 102 ? 1.335 2.351 7.594 1.00 95.12 102 SER A O 1
ATOM 740 N N . PHE A 1 103 ? 1.279 4.520 7.001 1.00 96.19 103 PHE A N 1
ATOM 741 C CA . PHE A 1 103 ? 0.160 4.893 7.861 1.00 96.19 103 PHE A CA 1
ATOM 742 C C . PHE A 1 103 ? -1.014 5.285 6.971 1.00 96.19 103 PHE A C 1
ATOM 744 O O . PHE A 1 103 ? 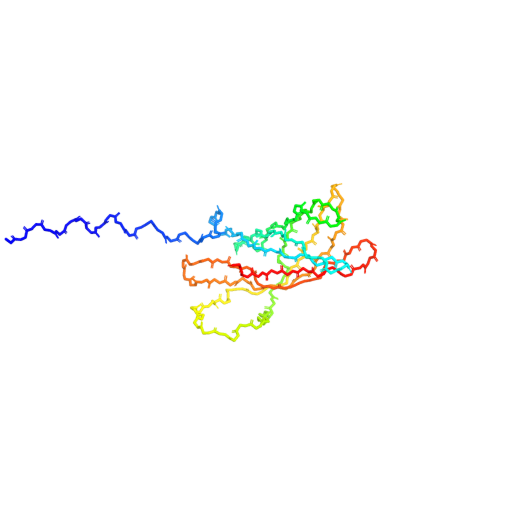-0.934 6.300 6.276 1.00 96.19 103 PHE A O 1
ATOM 751 N N . LEU A 1 104 ? -2.095 4.502 6.996 1.00 96.81 104 LEU A N 1
ATOM 752 C CA . LEU A 1 104 ? -3.316 4.859 6.281 1.00 96.81 104 LEU A CA 1
ATOM 753 C C . LEU A 1 104 ? -4.208 5.694 7.193 1.00 96.81 104 LEU A C 1
ATOM 755 O O . LEU A 1 104 ? -4.523 5.325 8.331 1.00 96.81 104 LEU A O 1
ATOM 759 N N . VAL A 1 105 ? -4.582 6.850 6.670 1.00 96.88 105 VAL A N 1
ATOM 760 C CA . VAL A 1 105 ? -5.335 7.891 7.346 1.00 96.88 105 VAL A CA 1
ATOM 761 C C . VAL A 1 105 ? -6.755 7.899 6.798 1.00 96.88 105 VAL A C 1
ATOM 763 O O . VAL A 1 105 ? -6.952 7.943 5.586 1.00 96.88 105 VAL A O 1
ATOM 766 N N . ALA A 1 106 ? -7.732 7.916 7.699 1.00 95.50 106 ALA A N 1
ATOM 767 C CA . ALA A 1 106 ? -9.124 8.226 7.402 1.00 95.50 106 ALA A CA 1
ATOM 768 C C . ALA A 1 106 ? -9.540 9.428 8.248 1.00 95.50 106 ALA A C 1
ATOM 770 O O . ALA A 1 106 ? -9.202 9.502 9.430 1.00 95.50 106 ALA A O 1
ATOM 771 N N . ASN A 1 107 ? -10.262 10.385 7.659 1.00 90.94 107 ASN A N 1
ATOM 772 C CA . ASN A 1 107 ? -10.754 11.575 8.370 1.00 90.94 107 ASN A CA 1
ATOM 773 C C . ASN A 1 107 ? -9.657 12.289 9.191 1.00 90.94 107 ASN A C 1
ATOM 775 O O . ASN A 1 107 ? -9.862 12.625 10.353 1.00 90.94 107 ASN A O 1
ATOM 779 N N . GLN A 1 108 ? -8.470 12.476 8.596 1.00 90.69 108 GLN A N 1
ATOM 780 C CA . GLN A 1 108 ? -7.290 13.104 9.224 1.00 90.69 108 GLN A CA 1
ATOM 781 C C . GLN A 1 108 ? -6.696 12.356 10.436 1.00 90.69 108 GLN A C 1
ATOM 783 O O . GLN A 1 108 ? -5.783 12.866 11.084 1.00 90.69 108 GLN A O 1
ATOM 788 N N . LYS A 1 109 ? -7.147 11.131 10.726 1.00 92.62 109 LYS A N 1
ATOM 789 C CA . LYS A 1 109 ? -6.605 10.270 11.782 1.00 92.62 109 LYS A CA 1
ATOM 790 C C . LYS A 1 109 ? -5.942 9.032 11.181 1.00 92.62 109 LYS A C 1
ATOM 792 O O . LYS A 1 109 ? -6.527 8.363 10.335 1.00 92.62 109 LYS A O 1
ATOM 797 N N . ALA A 1 110 ? -4.736 8.700 11.640 1.00 92.94 110 ALA A N 1
ATOM 798 C CA . ALA A 1 110 ? -4.117 7.416 11.321 1.00 92.94 110 ALA A CA 1
ATOM 799 C C . ALA A 1 110 ? -4.947 6.282 11.942 1.00 92.94 110 ALA A C 1
ATOM 801 O O . ALA A 1 110 ? -5.129 6.240 13.161 1.00 92.94 110 ALA A O 1
ATOM 802 N N . VAL A 1 111 ? -5.469 5.393 11.098 1.00 96.06 111 VAL A N 1
ATOM 803 C CA . VAL A 1 111 ? -6.341 4.279 11.508 1.00 96.06 111 VAL A CA 1
ATOM 804 C C . VAL A 1 111 ? -5.713 2.918 11.248 1.00 96.06 111 VAL A C 1
ATOM 806 O O . VAL A 1 111 ? -6.056 1.968 11.941 1.00 96.06 111 VAL A O 1
ATOM 809 N N . LEU A 1 112 ? -4.766 2.827 10.311 1.00 97.38 112 LEU A N 1
ATOM 810 C CA . LEU A 1 112 ? -4.018 1.604 10.034 1.00 97.38 112 LEU A CA 1
ATOM 811 C C . LEU A 1 112 ? -2.520 1.893 9.997 1.00 97.38 112 LEU A C 1
ATOM 813 O O . LEU A 1 112 ? -2.074 2.821 9.321 1.00 97.38 112 LEU A O 1
ATOM 817 N N . ASN A 1 113 ? -1.746 1.074 10.704 1.00 97.12 113 ASN A N 1
ATOM 818 C CA . ASN A 1 113 ? -0.289 1.039 10.617 1.00 97.12 113 ASN A CA 1
ATOM 819 C C . ASN A 1 113 ? 0.135 -0.252 9.916 1.00 97.12 113 ASN A C 1
ATOM 821 O O . ASN A 1 113 ? -0.100 -1.336 10.445 1.00 97.12 113 ASN A O 1
ATOM 825 N N . CYS A 1 114 ? 0.712 -0.127 8.729 1.00 96.69 114 CYS A N 1
ATOM 826 C CA . CYS A 1 114 ? 0.964 -1.226 7.815 1.00 96.69 114 CYS A CA 1
ATOM 827 C C . CYS A 1 114 ? 2.450 -1.517 7.671 1.00 96.69 114 CYS A C 1
ATOM 829 O O . CYS A 1 114 ? 3.249 -0.611 7.435 1.00 96.69 114 CYS A 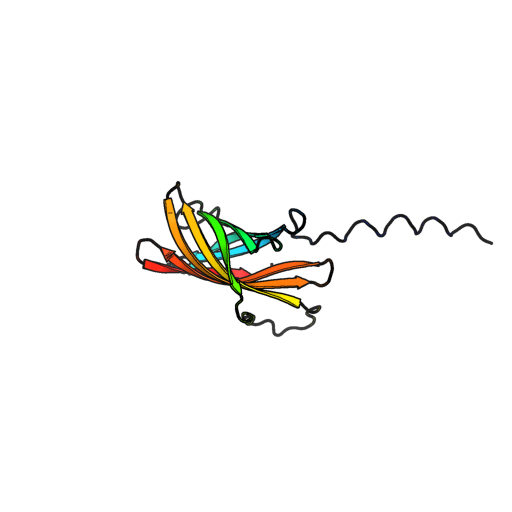O 1
ATOM 831 N N . ASP A 1 115 ? 2.773 -2.801 7.720 1.00 95.19 115 ASP A N 1
ATOM 832 C CA . ASP A 1 115 ? 4.058 -3.386 7.366 1.00 95.19 115 ASP A CA 1
ATOM 833 C C . ASP A 1 115 ? 3.856 -4.314 6.168 1.00 95.19 115 ASP A C 1
ATOM 835 O O . ASP A 1 115 ? 2.977 -5.173 6.201 1.00 95.19 115 ASP A O 1
ATOM 839 N N . PHE A 1 116 ? 4.651 -4.170 5.111 1.00 91.38 116 PHE A N 1
ATOM 840 C CA . PHE A 1 116 ? 4.540 -5.019 3.920 1.00 91.38 116 PHE A CA 1
ATOM 841 C C . PHE A 1 116 ? 5.901 -5.383 3.339 1.00 91.38 116 PHE A C 1
ATOM 843 O O . PHE A 1 116 ? 6.896 -4.676 3.521 1.00 91.38 116 PHE A O 1
ATOM 850 N N . LYS A 1 117 ? 5.929 -6.492 2.603 1.00 91.12 117 LYS A N 1
ATOM 851 C CA . LYS A 1 117 ? 7.040 -6.932 1.763 1.00 91.12 117 LYS A CA 1
ATOM 852 C C . LYS A 1 117 ? 6.555 -6.981 0.329 1.00 91.12 117 LYS A C 1
ATOM 854 O O . LYS A 1 117 ? 5.503 -7.551 0.057 1.00 91.12 117 LYS A O 1
ATOM 859 N N . ALA A 1 118 ? 7.314 -6.402 -0.590 1.00 88.06 118 ALA A N 1
ATOM 860 C CA . ALA A 1 118 ? 6.931 -6.439 -1.987 1.00 88.06 118 ALA A CA 1
ATOM 861 C C . ALA A 1 118 ? 8.122 -6.438 -2.941 1.00 88.06 118 ALA A C 1
ATOM 863 O O . ALA A 1 118 ? 9.197 -5.910 -2.649 1.00 88.06 118 ALA A O 1
ATOM 864 N N . ASN A 1 119 ? 7.882 -7.020 -4.107 1.00 87.19 119 ASN A N 1
ATOM 865 C CA . ASN A 1 119 ? 8.743 -6.971 -5.269 1.00 87.19 119 ASN A CA 1
ATOM 866 C C . ASN A 1 119 ? 8.258 -5.859 -6.196 1.00 87.19 119 ASN A C 1
ATOM 868 O O . ASN A 1 119 ? 7.073 -5.799 -6.515 1.00 87.19 119 ASN A O 1
ATOM 872 N N . ILE A 1 120 ? 9.181 -5.039 -6.687 1.00 84.62 120 ILE A N 1
ATOM 873 C CA . ILE A 1 120 ? 9.007 -4.280 -7.921 1.00 84.62 120 ILE A CA 1
ATOM 874 C C . ILE A 1 120 ? 9.388 -5.211 -9.068 1.00 84.62 120 ILE A C 1
ATOM 876 O O . ILE A 1 120 ? 10.558 -5.567 -9.231 1.00 84.62 120 ILE A O 1
ATOM 880 N N . GLU A 1 121 ? 8.405 -5.608 -9.860 1.00 85.88 121 GLU A N 1
ATOM 881 C CA . GLU A 1 121 ? 8.582 -6.430 -11.056 1.00 85.88 121 GLU A CA 1
ATOM 882 C C . GLU A 1 121 ? 8.401 -5.568 -12.300 1.00 85.88 121 GLU A C 1
ATOM 884 O O . GLU A 1 121 ? 7.583 -4.650 -12.301 1.00 85.88 121 GLU A O 1
ATOM 889 N N . GLY A 1 122 ? 9.143 -5.853 -13.369 1.00 80.25 122 GLY A N 1
ATOM 890 C CA . GLY A 1 122 ? 8.933 -5.192 -14.654 1.00 80.25 122 GLY A CA 1
ATOM 891 C C . GLY A 1 122 ? 8.857 -6.165 -15.820 1.00 80.25 122 GLY A C 1
ATOM 892 O O . GLY A 1 122 ? 9.633 -7.118 -15.887 1.00 80.25 122 GLY A O 1
ATOM 893 N N . ASP A 1 123 ? 7.976 -5.867 -16.773 1.00 76.88 123 ASP A N 1
ATOM 894 C CA . ASP A 1 123 ? 7.839 -6.615 -18.027 1.00 76.88 123 ASP A CA 1
ATOM 895 C C . ASP A 1 123 ? 8.918 -6.137 -19.039 1.00 76.88 123 ASP A C 1
ATOM 897 O O . ASP A 1 123 ? 8.633 -5.472 -20.032 1.00 76.88 123 ASP A O 1
ATOM 901 N N . GLY A 1 124 ? 10.201 -6.402 -18.770 1.00 64.44 124 GLY A N 1
ATOM 902 C CA . GLY A 1 124 ? 11.314 -6.028 -19.663 1.00 64.44 124 GLY A CA 1
ATOM 903 C C . GLY A 1 124 ? 11.733 -4.543 -19.628 1.00 64.44 124 GLY A C 1
ATOM 904 O O . GLY A 1 124 ? 11.392 -3.804 -18.703 1.00 64.44 124 GLY A O 1
ATOM 905 N N . LEU A 1 125 ? 12.535 -4.112 -20.619 1.00 57.78 125 LEU A N 1
ATOM 906 C CA . LEU A 1 125 ? 13.285 -2.835 -20.610 1.00 57.78 125 LEU A CA 1
ATOM 907 C C . LEU A 1 125 ? 12.402 -1.571 -20.701 1.00 57.78 125 LEU A C 1
ATOM 909 O O . LEU A 1 125 ? 12.782 -0.521 -20.192 1.00 57.78 125 LEU A O 1
ATOM 913 N N . LEU A 1 126 ? 11.232 -1.673 -21.340 1.00 60.78 126 LEU A N 1
ATOM 914 C CA . LEU A 1 126 ? 10.269 -0.573 -21.532 1.00 60.78 126 LEU A CA 1
ATOM 915 C C . LEU A 1 126 ? 8.844 -0.940 -21.076 1.00 60.78 126 LEU A C 1
ATOM 917 O O . LEU A 1 126 ? 7.899 -0.201 -21.341 1.00 60.78 126 LEU A O 1
ATOM 921 N N . GLY A 1 127 ? 8.666 -2.090 -20.425 1.00 70.94 127 GLY A N 1
ATOM 922 C CA . GLY A 1 127 ? 7.341 -2.557 -20.031 1.00 70.94 127 GLY A CA 1
ATOM 923 C C . GLY A 1 127 ? 6.858 -2.018 -18.693 1.00 70.94 127 GLY A C 1
ATOM 924 O O . GLY A 1 127 ? 7.547 -1.279 -17.983 1.00 70.94 127 GLY A O 1
ATOM 925 N N . SER A 1 128 ? 5.625 -2.399 -18.375 1.00 80.44 128 SER A N 1
ATOM 926 C CA . SER A 1 128 ? 4.932 -2.072 -17.132 1.00 80.44 128 SER A CA 1
ATOM 927 C C . SER A 1 128 ? 5.719 -2.482 -15.898 1.00 80.44 128 SER A C 1
ATOM 929 O O . SER A 1 128 ? 6.435 -3.483 -15.920 1.00 80.44 128 SER A O 1
ATOM 931 N N . VAL A 1 129 ? 5.552 -1.715 -14.821 1.00 83.94 129 VAL A N 1
ATOM 932 C CA . VAL A 1 129 ? 6.193 -1.976 -13.529 1.00 83.94 129 VAL A CA 1
ATOM 933 C C . VAL A 1 129 ? 5.130 -2.205 -12.476 1.00 83.94 129 VAL A C 1
ATOM 935 O O . VAL A 1 129 ? 4.308 -1.330 -12.228 1.00 83.94 129 VAL A O 1
ATOM 938 N N . TYR A 1 130 ? 5.147 -3.363 -11.837 1.00 86.06 130 TYR A N 1
ATOM 939 C CA . TYR A 1 130 ? 4.155 -3.759 -10.848 1.00 86.06 130 TYR A CA 1
ATOM 940 C C . TYR A 1 130 ? 4.800 -3.877 -9.481 1.00 86.06 130 TYR A C 1
ATOM 942 O O . TYR A 1 130 ? 5.980 -4.194 -9.360 1.00 86.06 130 TYR A O 1
ATOM 950 N N . VAL A 1 131 ? 3.986 -3.682 -8.452 1.00 87.00 131 VAL A N 1
ATOM 951 C CA . VAL A 1 131 ? 4.332 -4.088 -7.091 1.00 87.00 131 VAL A CA 1
ATOM 952 C C . VAL A 1 131 ? 3.528 -5.320 -6.740 1.00 87.00 131 VAL A C 1
ATOM 954 O O . VAL A 1 131 ? 2.300 -5.287 -6.781 1.00 87.00 131 VAL A O 1
ATOM 957 N N . ILE A 1 132 ? 4.233 -6.404 -6.439 1.00 88.94 132 ILE A N 1
ATOM 958 C CA . ILE A 1 132 ? 3.648 -7.687 -6.065 1.00 88.94 132 ILE A CA 1
ATOM 959 C C . ILE A 1 132 ? 4.126 -8.032 -4.667 1.00 88.94 132 ILE A C 1
ATOM 961 O O . ILE A 1 132 ? 5.327 -8.055 -4.411 1.00 88.94 132 ILE A O 1
ATOM 965 N N . GLY A 1 133 ? 3.200 -8.287 -3.757 1.00 90.19 133 GLY A N 1
ATOM 966 C CA . GLY A 1 133 ? 3.554 -8.574 -2.379 1.00 90.19 133 GLY A CA 1
ATOM 967 C C . GLY A 1 133 ? 2.367 -8.543 -1.443 1.00 90.19 133 GLY A C 1
ATOM 968 O O . GLY A 1 133 ? 1.214 -8.421 -1.857 1.00 90.19 133 GLY A O 1
ATOM 969 N N . ASP A 1 134 ? 2.677 -8.632 -0.166 1.00 93.44 134 ASP A N 1
ATOM 970 C CA . ASP A 1 134 ? 1.708 -8.732 0.905 1.00 93.44 134 ASP A CA 1
ATOM 971 C C . ASP A 1 134 ? 2.189 -7.977 2.141 1.00 93.44 134 ASP A C 1
ATOM 973 O O . ASP A 1 134 ? 3.362 -7.624 2.294 1.00 93.44 134 ASP A O 1
ATOM 977 N N . GLY A 1 135 ? 1.251 -7.694 3.027 1.00 94.25 135 GLY A N 1
ATOM 978 C CA . GLY A 1 135 ? 1.517 -7.053 4.291 1.00 94.25 135 GLY A CA 1
ATOM 979 C C . GLY A 1 135 ? 0.381 -7.212 5.273 1.00 94.25 135 GLY A C 1
ATOM 980 O O . GLY A 1 135 ? -0.690 -7.738 4.967 1.00 94.25 135 GLY A O 1
ATOM 981 N N . ILE A 1 136 ? 0.633 -6.706 6.470 1.00 97.12 136 ILE A N 1
ATOM 982 C CA . ILE A 1 136 ? -0.310 -6.682 7.572 1.00 97.12 136 ILE A CA 1
ATOM 983 C C . ILE A 1 136 ? -0.405 -5.249 8.075 1.00 97.12 136 ILE A C 1
ATOM 985 O O . ILE A 1 136 ? 0.589 -4.628 8.451 1.00 97.12 136 ILE A O 1
ATOM 989 N N . CYS A 1 137 ? -1.627 -4.740 8.099 1.00 97.38 137 CYS A N 1
ATOM 990 C CA . CYS A 1 137 ? -1.990 -3.516 8.779 1.00 97.38 137 CYS A CA 1
ATOM 991 C C . CYS A 1 137 ? -2.556 -3.839 10.161 1.00 97.38 137 CYS A C 1
ATOM 993 O O . CYS A 1 137 ? -3.280 -4.815 10.332 1.00 97.38 137 CYS A O 1
ATOM 995 N N . ILE A 1 138 ? -2.238 -3.012 11.148 1.00 97.31 138 ILE A N 1
ATOM 996 C CA . ILE A 1 138 ? -2.789 -3.096 12.498 1.00 97.31 138 ILE A CA 1
ATOM 997 C C . ILE A 1 138 ? -3.665 -1.873 12.733 1.00 97.31 138 ILE A C 1
ATOM 999 O O . ILE A 1 138 ? -3.203 -0.743 12.545 1.00 97.31 138 ILE A O 1
ATOM 1003 N N . ASP A 1 139 ? -4.910 -2.098 13.148 1.00 95.25 139 ASP A N 1
ATOM 1004 C CA . ASP A 1 139 ? -5.822 -1.020 13.527 1.00 95.25 139 ASP A CA 1
ATOM 1005 C C . ASP A 1 139 ? -5.720 -0.636 15.013 1.00 95.25 139 ASP A C 1
ATOM 1007 O O . ASP A 1 139 ? -4.906 -1.165 15.782 1.00 95.25 139 ASP A O 1
ATOM 1011 N N . ASP A 1 140 ? -6.535 0.328 15.437 1.00 90.94 140 ASP A N 1
ATOM 1012 C CA . ASP A 1 140 ? -6.576 0.802 16.822 1.00 90.94 140 ASP A CA 1
ATOM 1013 C C . ASP A 1 140 ? -7.047 -0.270 17.818 1.00 90.94 140 ASP A C 1
ATOM 1015 O O . ASP A 1 140 ? -6.598 -0.282 18.967 1.00 90.94 140 ASP A O 1
ATOM 1019 N N . GLN A 1 141 ? -7.858 -1.223 17.359 1.00 93.44 141 GLN A N 1
ATOM 1020 C CA . GLN A 1 141 ? -8.301 -2.402 18.103 1.00 93.44 141 GLN A CA 1
ATOM 1021 C C . GLN A 1 141 ? -7.286 -3.556 18.082 1.00 93.44 141 GLN A C 1
ATOM 1023 O O . GLN A 1 141 ? -7.582 -4.638 18.590 1.00 93.44 141 GLN A O 1
ATOM 1028 N N . LYS A 1 142 ? -6.083 -3.345 17.530 1.00 94.75 142 LYS A N 1
ATOM 1029 C CA . LYS A 1 142 ? -5.028 -4.362 17.372 1.00 94.75 142 LYS A CA 1
ATOM 1030 C C . LYS A 1 142 ? -5.430 -5.541 16.483 1.00 94.75 142 LYS A C 1
ATOM 1032 O O . LYS A 1 142 ? -4.821 -6.607 16.567 1.00 94.75 142 LYS A O 1
ATOM 1037 N N . ARG A 1 143 ? -6.422 -5.361 15.611 1.00 94.88 143 ARG A N 1
ATOM 1038 C CA . ARG A 1 143 ? -6.804 -6.368 14.619 1.00 94.88 143 ARG A CA 1
ATOM 1039 C C . ARG A 1 143 ? -5.806 -6.351 13.470 1.00 94.88 143 ARG A C 1
ATOM 1041 O O . ARG A 1 143 ? -5.337 -5.292 13.059 1.00 94.88 143 ARG A O 1
ATOM 1048 N N . MET A 1 144 ? -5.494 -7.541 12.968 1.00 96.50 144 MET A N 1
ATOM 1049 C CA . MET A 1 144 ? -4.641 -7.723 11.799 1.00 96.50 144 MET A CA 1
ATOM 1050 C C . MET A 1 144 ? -5.499 -7.649 10.541 1.00 96.50 144 MET A C 1
ATOM 1052 O O . MET A 1 144 ? -6.426 -8.438 10.379 1.00 96.50 144 MET A O 1
ATOM 1056 N N . ILE A 1 145 ? -5.172 -6.709 9.665 1.00 97.44 145 ILE A N 1
ATOM 1057 C CA . ILE A 1 145 ? -5.882 -6.410 8.426 1.00 97.44 145 ILE A CA 1
ATOM 1058 C C . ILE A 1 145 ? -4.910 -6.677 7.273 1.00 97.44 145 ILE A C 1
ATOM 1060 O O . ILE A 1 145 ? -3.978 -5.892 7.072 1.00 97.44 145 ILE A O 1
ATOM 1064 N N . PRO A 1 146 ? -5.046 -7.797 6.546 1.00 97.44 146 PRO A N 1
ATOM 1065 C CA . PRO A 1 146 ? -4.150 -8.104 5.441 1.00 97.44 146 PRO A CA 1
ATOM 1066 C C . PRO A 1 146 ? -4.260 -7.077 4.311 1.00 97.44 146 PRO A C 1
ATOM 1068 O O . PRO A 1 146 ? -5.358 -6.640 3.958 1.00 97.44 146 PRO A O 1
ATOM 1071 N N . ILE A 1 147 ? -3.120 -6.737 3.715 1.00 96.44 147 ILE A N 1
ATOM 1072 C CA . ILE A 1 147 ? -3.023 -5.937 2.493 1.00 96.44 147 ILE A CA 1
ATOM 1073 C C . ILE A 1 147 ? -2.220 -6.708 1.444 1.00 96.44 147 ILE A C 1
ATOM 1075 O O . ILE A 1 147 ? -1.228 -7.356 1.769 1.00 96.44 147 ILE A O 1
ATOM 1079 N N . GLN A 1 148 ? -2.649 -6.666 0.187 1.00 95.19 148 GLN A N 1
ATOM 1080 C CA . GLN A 1 148 ? -2.003 -7.368 -0.922 1.00 95.19 148 GLN A CA 1
ATOM 1081 C C . GLN A 1 148 ? -1.839 -6.454 -2.135 1.00 95.19 148 GLN A C 1
ATOM 1083 O O . GLN A 1 148 ? -2.706 -5.632 -2.437 1.00 95.19 148 GLN A O 1
ATOM 1088 N N . PHE A 1 149 ? -0.735 -6.635 -2.854 1.00 92.25 149 PHE A N 1
ATOM 1089 C CA . PHE A 1 149 ? -0.421 -5.969 -4.114 1.00 92.25 149 PHE A CA 1
ATOM 1090 C C . PHE A 1 149 ? -0.206 -7.034 -5.187 1.00 92.25 149 PHE A C 1
ATOM 1092 O O . PHE A 1 149 ? 0.505 -8.014 -4.965 1.00 92.25 149 PHE A O 1
ATOM 1099 N N . PHE A 1 150 ? -0.825 -6.867 -6.351 1.00 86.38 150 PHE A N 1
ATOM 1100 C CA . PHE A 1 150 ? -0.823 -7.891 -7.396 1.00 86.38 150 PHE A CA 1
ATOM 1101 C C . PHE A 1 150 ? -0.846 -7.263 -8.786 1.00 86.38 150 PHE A C 1
ATOM 1103 O O . PHE A 1 150 ? -1.180 -6.092 -8.954 1.00 86.38 150 PHE A O 1
ATOM 1110 N N . LYS A 1 151 ? -0.466 -8.057 -9.791 1.00 82.94 151 LYS A N 1
ATOM 1111 C CA . LYS A 1 151 ? -0.608 -7.693 -11.204 1.00 82.94 151 LYS A CA 1
ATOM 1112 C C . LYS A 1 151 ? -2.081 -7.833 -11.593 1.00 82.94 151 LYS A C 1
ATOM 1114 O O . LYS A 1 151 ? -2.659 -8.894 -11.369 1.00 82.94 151 LYS A O 1
ATOM 1119 N N . SER A 1 152 ? -2.670 -6.768 -12.133 1.00 64.44 152 SER A N 1
ATOM 1120 C CA . SER A 1 152 ? -4.006 -6.811 -12.744 1.00 64.44 152 SER A CA 1
ATOM 1121 C C . SER A 1 152 ? -3.942 -7.080 -14.235 1.00 64.44 152 SER A C 1
ATOM 1123 O O . SER A 1 152 ? -2.883 -6.805 -14.837 1.00 64.44 152 SER A O 1
#

Sequence (152 aa):
MKNLGVLFAVVLVLSGCSVNMVKLGVYKNKAQLIGPDGTVYVGSILINDISNDGDIEFEESPYGKLAGKWTATSAAAPVARAGAADAQAVDAVVRRAYSGKSFLVANQKAVLNCDFKANIEGDGLLGSVYVIGDGICIDDQKRMIPIQFFKS

Secondary structure (DSSP, 8-state):
-----SSSSSSSSS--S-TTEEETTEEEEEEEEE-TTSPEEEEEEEEETTTTEEEEEESS-TTSSEEEEEEEEEE-PPPPPS---SS-----EEEEEEEEEEEEEETTEEEEEEEEEEEEEESSSSS-EEEEEEEEEEETT--EEEEEEE--